Protein AF-A0A958C2W9-F1 (afdb_monomer_lite)

Radius of gyration: 27.63 Å; chains: 1; bounding box: 31×66×69 Å

Foldseek 3Di:
DDDDDDPDDDPPDDDDDPPDPPPDPDPDPVVVVVVLVPDDPVVNVVVVVVVVVVVLCVQLVVLCVVCVPDDPVVSVVVSVVVVVVVVVPDPDD

Secondary structure (DSSP, 8-state):
--------S-----------------SS-HHHHHHHHTS-HHHHHHHHHHHHHHHHHHHHHHHHHH-TTS-HHHHHHHHHHHHHHHHHT----

Sequence (93 aa):
MTYKSMFRDKAMSDPIRSSEPTFRFDPVDIDQVRLLLNLSPGERIRVMLDAQALAKGLIMGRLRRQYPDLPLEELGLKFIQEIERGKQTRPGP

Structure (mmCIF, N/CA/C/O backbone):
data_AF-A0A958C2W9-F1
#
_entry.id   AF-A0A958C2W9-F1
#
loop_
_atom_site.group_PDB
_atom_site.id
_atom_site.type_symbol
_atom_site.label_atom_id
_atom_site.label_alt_id
_atom_site.label_comp_id
_atom_site.label_asym_id
_atom_site.label_entity_id
_atom_site.label_seq_id
_atom_site.pdbx_PDB_ins_code
_atom_site.Cartn_x
_atom_site.Cartn_y
_atom_site.Cartn_z
_atom_site.occupancy
_atom_site.B_iso_or_equiv
_atom_si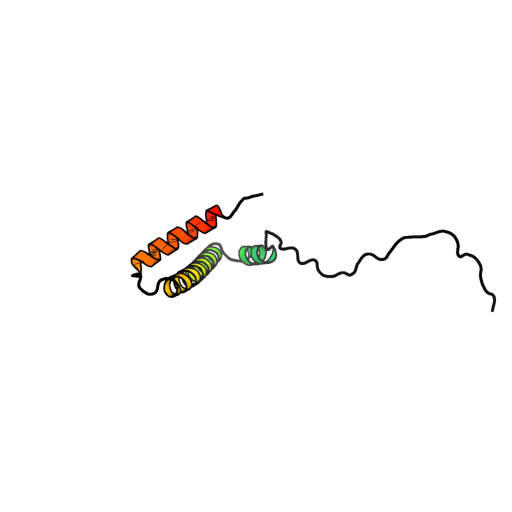te.auth_seq_id
_atom_site.auth_comp_id
_atom_site.auth_asym_id
_atom_site.auth_atom_id
_atom_site.pdbx_PDB_model_num
ATOM 1 N N . MET A 1 1 ? -11.047 -54.660 -54.361 1.00 46.69 1 MET A N 1
ATOM 2 C CA . MET A 1 1 ? -11.579 -55.536 -53.295 1.00 46.69 1 MET A CA 1
ATOM 3 C C . MET A 1 1 ? -10.544 -56.616 -53.008 1.00 46.69 1 MET A C 1
ATOM 5 O O . MET A 1 1 ? -10.502 -57.547 -53.788 1.00 46.69 1 MET A O 1
ATOM 9 N N . THR A 1 2 ? -9.733 -56.487 -51.949 1.00 41.06 2 THR A N 1
ATOM 10 C CA . THR A 1 2 ? -9.221 -57.639 -51.173 1.00 41.06 2 THR A CA 1
ATOM 11 C C . THR A 1 2 ? -8.905 -57.169 -49.756 1.00 41.06 2 THR A C 1
ATOM 13 O O . THR A 1 2 ? -8.199 -56.189 -49.544 1.00 41.06 2 THR A O 1
ATOM 16 N N . TYR A 1 3 ? -9.520 -57.861 -48.809 1.00 35.47 3 TYR A N 1
ATOM 17 C CA . TYR A 1 3 ? -9.504 -57.667 -47.369 1.00 35.47 3 TYR A CA 1
ATOM 18 C C . TYR A 1 3 ? -8.210 -58.212 -46.728 1.00 35.47 3 TYR A C 1
ATOM 20 O O . TYR A 1 3 ? -7.776 -59.305 -47.069 1.00 35.47 3 TYR A O 1
ATOM 28 N N . LYS A 1 4 ? -7.742 -57.525 -45.675 1.00 41.72 4 LYS A N 1
ATOM 29 C CA . LYS A 1 4 ? -7.347 -58.138 -44.389 1.00 41.72 4 LYS A CA 1
ATOM 30 C C . LYS A 1 4 ? -6.082 -59.021 -44.372 1.00 41.72 4 LYS A C 1
ATOM 32 O O . LYS A 1 4 ? -6.172 -60.239 -44.445 1.00 41.72 4 LYS A O 1
ATOM 37 N N . SER A 1 5 ? -4.939 -58.429 -44.027 1.00 43.31 5 SER A N 1
ATOM 38 C CA . SER A 1 5 ? -4.012 -59.023 -43.049 1.00 43.31 5 SER A CA 1
ATOM 39 C C . SER A 1 5 ? -3.067 -57.957 -42.487 1.00 43.31 5 SER A C 1
ATOM 41 O O . SER A 1 5 ? -2.807 -56.953 -43.135 1.00 43.31 5 SER A O 1
ATOM 43 N N . MET A 1 6 ? -2.579 -58.200 -41.271 1.00 39.09 6 MET A N 1
ATOM 44 C CA . MET A 1 6 ? -1.670 -57.359 -40.475 1.00 39.09 6 MET A CA 1
ATOM 45 C C . MET A 1 6 ? -2.320 -56.305 -39.569 1.00 39.09 6 MET A C 1
ATOM 47 O O . MET A 1 6 ? -1.862 -55.176 -39.459 1.00 39.09 6 MET A O 1
ATOM 51 N N . PHE A 1 7 ? -3.317 -56.735 -38.792 1.00 45.22 7 PHE A N 1
ATOM 52 C CA . PHE A 1 7 ? -3.320 -56.369 -37.373 1.00 45.22 7 PHE A CA 1
ATOM 53 C C . PHE A 1 7 ? -2.569 -57.449 -36.596 1.00 45.22 7 PHE A C 1
ATOM 55 O O . PHE A 1 7 ? -3.143 -58.481 -36.248 1.00 45.22 7 PHE A O 1
ATOM 62 N N . ARG A 1 8 ? -1.288 -57.211 -36.326 1.00 46.50 8 ARG A N 1
ATOM 63 C CA . ARG A 1 8 ? -0.654 -57.652 -35.085 1.00 46.50 8 ARG A CA 1
ATOM 64 C C . ARG A 1 8 ? 0.585 -56.799 -34.847 1.00 46.50 8 ARG A C 1
ATOM 66 O O . ARG A 1 8 ? 1.357 -56.567 -35.766 1.00 46.50 8 ARG A O 1
ATOM 73 N N . ASP A 1 9 ? 0.717 -56.361 -33.603 1.00 45.34 9 ASP A N 1
ATOM 74 C CA . ASP A 1 9 ? 1.953 -55.866 -32.996 1.00 45.34 9 ASP A CA 1
ATOM 75 C C . ASP A 1 9 ? 2.296 -54.386 -33.198 1.00 45.34 9 ASP A C 1
ATOM 77 O O . ASP A 1 9 ? 3.356 -54.033 -33.700 1.00 45.34 9 ASP A O 1
ATOM 81 N N . LYS A 1 10 ? 1.449 -53.505 -32.650 1.00 43.66 10 LYS A N 1
ATOM 82 C CA . LYS A 1 10 ? 1.910 -52.626 -31.559 1.00 43.66 10 LYS A CA 1
ATOM 83 C C . LYS A 1 10 ? 0.723 -51.994 -30.841 1.00 43.66 10 LYS A C 1
ATOM 85 O O . LYS A 1 10 ? 0.130 -51.026 -31.305 1.00 43.66 10 LYS A O 1
ATOM 90 N N . ALA A 1 11 ? 0.405 -52.537 -29.672 1.00 50.03 11 ALA A N 1
ATOM 91 C CA . ALA A 1 11 ? -0.214 -51.756 -28.617 1.00 50.03 11 ALA A CA 1
ATOM 92 C C . ALA A 1 11 ? 0.757 -50.612 -28.275 1.00 50.03 11 ALA A C 1
ATOM 94 O O . ALA A 1 11 ? 1.718 -50.807 -27.535 1.00 50.03 11 ALA A O 1
ATOM 95 N N . MET A 1 12 ? 0.561 -49.446 -28.891 1.00 42.69 12 MET A N 1
ATOM 96 C CA . MET A 1 12 ? 1.141 -48.193 -28.427 1.00 42.69 12 MET A CA 1
ATOM 97 C C . MET A 1 12 ? -0.001 -47.425 -27.774 1.00 42.69 12 MET A C 1
ATOM 99 O O . MET A 1 12 ? -0.792 -46.747 -28.421 1.00 42.69 12 MET A O 1
ATOM 103 N N . SER A 1 13 ? -0.116 -47.726 -26.487 1.00 48.41 13 SER A N 1
ATOM 104 C CA . SER A 1 13 ? -0.872 -47.059 -25.438 1.00 48.41 13 SER A CA 1
ATOM 105 C C . SER A 1 13 ? -1.118 -45.566 -25.677 1.00 48.41 13 SER A C 1
ATOM 107 O O . SER A 1 13 ? -0.169 -44.790 -25.751 1.00 48.41 13 SER A O 1
ATOM 109 N N . ASP A 1 14 ? -2.406 -45.240 -25.703 1.00 49.56 14 ASP A N 1
ATOM 110 C CA . ASP A 1 14 ? -3.091 -44.046 -25.209 1.00 49.56 14 ASP A CA 1
ATOM 111 C C . ASP A 1 14 ? -2.696 -42.621 -25.664 1.00 49.56 14 ASP A C 1
ATOM 113 O O . ASP A 1 14 ? -1.524 -42.250 -25.762 1.00 49.56 14 ASP A O 1
ATOM 117 N N . PRO A 1 15 ? -3.713 -41.761 -25.894 1.00 46.66 15 PRO A N 1
ATOM 118 C CA . PRO A 1 15 ? -3.545 -40.396 -26.362 1.00 46.66 15 PRO A CA 1
ATOM 119 C C . PRO A 1 15 ? -3.240 -39.477 -25.175 1.00 46.66 15 PRO A C 1
ATOM 121 O O . PRO A 1 15 ? -4.079 -39.283 -24.300 1.00 46.66 15 PRO A O 1
ATOM 124 N N . ILE A 1 16 ? -2.070 -38.839 -25.147 1.00 53.38 16 ILE A N 1
ATOM 125 C CA . ILE A 1 16 ? -1.796 -37.775 -24.172 1.00 53.38 16 ILE A CA 1
ATOM 126 C C . ILE A 1 16 ? -1.517 -36.471 -24.910 1.00 53.38 16 ILE A C 1
ATOM 128 O O . ILE A 1 16 ? -0.379 -36.162 -25.252 1.00 53.38 16 ILE A O 1
ATOM 132 N N . ARG A 1 17 ? -2.583 -35.693 -25.125 1.00 51.03 17 ARG A N 1
ATOM 133 C CA . ARG A 1 17 ? -2.716 -34.330 -24.576 1.00 51.03 17 ARG A CA 1
ATOM 134 C C . ARG A 1 17 ? -4.021 -33.697 -25.051 1.00 51.03 17 ARG A C 1
ATOM 136 O O . ARG A 1 17 ? -4.075 -33.026 -26.075 1.00 51.03 17 ARG A O 1
ATOM 143 N N . SER A 1 18 ? -5.052 -33.826 -24.224 1.00 55.59 18 SER A N 1
ATOM 144 C CA . SER A 1 18 ? -5.925 -32.690 -23.946 1.00 55.59 18 SER A CA 1
ATOM 145 C C . SER A 1 18 ? -5.026 -31.522 -23.522 1.00 55.59 18 SER A C 1
ATOM 147 O O . SER A 1 18 ? -4.513 -31.503 -22.403 1.00 55.59 18 SER A O 1
ATOM 149 N N . SER A 1 19 ? -4.731 -30.590 -24.428 1.00 58.72 19 SER A N 1
ATOM 150 C CA . SER A 1 19 ? -3.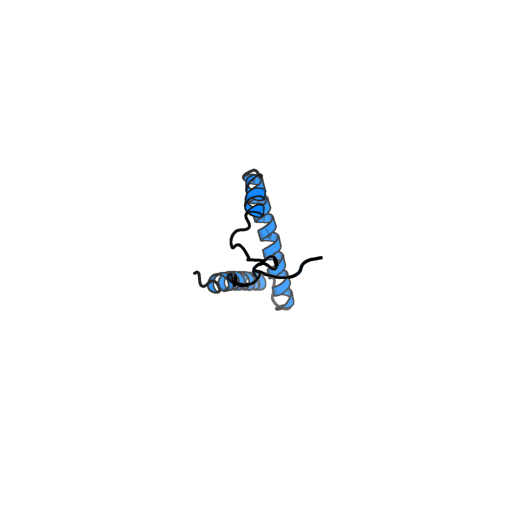976 -29.379 -24.096 1.00 58.72 19 SER A CA 1
ATOM 151 C C . SER A 1 19 ? -4.896 -28.384 -23.391 1.00 58.72 19 SER A C 1
ATOM 153 O O . SER A 1 19 ? -5.127 -27.281 -23.882 1.00 58.72 19 SER A O 1
ATOM 155 N N . GLU A 1 20 ? -5.471 -28.787 -22.260 1.00 61.56 20 GLU A N 1
ATOM 156 C CA . GLU A 1 20 ? -6.014 -27.805 -21.335 1.00 61.56 20 GLU A CA 1
ATOM 157 C C . GLU A 1 20 ? -4.827 -27.016 -20.774 1.00 61.56 20 GLU A C 1
ATOM 159 O O . GLU A 1 20 ? -3.848 -27.630 -20.322 1.00 61.56 20 GLU A O 1
ATOM 164 N N . PRO A 1 21 ? -4.843 -25.673 -20.846 1.00 62.62 21 PRO A N 1
ATOM 165 C CA . PRO A 1 21 ? -3.784 -24.877 -20.264 1.00 62.62 21 PRO A CA 1
ATOM 166 C C . PRO A 1 21 ? -3.800 -25.143 -18.765 1.00 62.62 21 PRO A C 1
ATOM 168 O O . PRO A 1 21 ? -4.707 -24.741 -18.039 1.00 62.62 21 PRO A O 1
ATOM 171 N N . THR A 1 22 ? -2.783 -25.857 -18.301 1.00 65.94 22 THR A N 1
ATOM 172 C CA . THR A 1 22 ? -2.518 -26.019 -16.881 1.00 65.94 22 THR A CA 1
ATOM 173 C C . THR A 1 22 ? -2.061 -24.645 -16.413 1.00 65.94 22 THR A C 1
ATOM 175 O O . THR A 1 22 ? -0.890 -24.297 -16.552 1.00 65.94 22 THR A O 1
ATOM 178 N N . PHE A 1 23 ? -3.006 -23.810 -15.971 1.00 61.97 23 PHE A N 1
ATOM 179 C CA . PHE A 1 23 ? -2.705 -22.494 -15.426 1.00 61.97 23 PHE A CA 1
ATOM 180 C C . PHE A 1 23 ? -1.920 -22.703 -14.133 1.00 61.97 23 PHE A C 1
ATOM 182 O O . PHE A 1 23 ? -2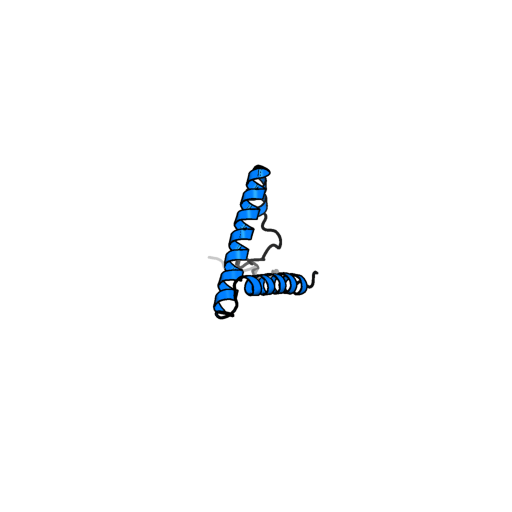.472 -22.930 -13.056 1.00 61.97 23 PHE A O 1
ATOM 189 N N . ARG A 1 24 ? -0.597 -22.718 -14.266 1.00 63.78 24 ARG A N 1
ATOM 190 C CA . ARG A 1 24 ? 0.326 -22.728 -13.148 1.00 63.78 24 ARG A CA 1
ATOM 191 C C . ARG A 1 24 ? 0.579 -21.272 -12.806 1.00 63.78 24 ARG A C 1
ATOM 193 O O . ARG A 1 24 ? 1.104 -20.542 -13.639 1.00 63.78 24 ARG A O 1
ATOM 200 N N . PHE A 1 25 ? 0.214 -20.868 -11.592 1.00 62.56 25 PHE A N 1
ATOM 201 C CA . PHE A 1 25 ? 0.717 -19.623 -11.027 1.00 62.56 25 PHE A CA 1
ATOM 202 C C . PHE A 1 25 ? 2.248 -19.711 -11.018 1.00 62.56 25 PHE A C 1
ATOM 204 O O . PHE A 1 25 ? 2.827 -20.453 -10.220 1.00 62.56 25 PHE A O 1
ATOM 211 N N . ASP A 1 26 ? 2.891 -19.024 -11.960 1.00 70.94 26 ASP A N 1
ATOM 212 C CA . ASP A 1 26 ? 4.323 -18.779 -11.891 1.00 70.94 26 ASP A CA 1
ATOM 213 C C . ASP A 1 26 ? 4.544 -17.834 -10.700 1.00 70.94 26 ASP A C 1
ATOM 215 O O . ASP A 1 26 ? 3.877 -16.797 -10.623 1.00 70.94 26 ASP A O 1
ATOM 219 N N . PRO A 1 27 ? 5.407 -18.175 -9.726 1.00 70.62 27 PRO A N 1
ATOM 220 C CA . PRO A 1 27 ? 5.744 -17.247 -8.650 1.00 70.62 27 PRO A CA 1
ATOM 221 C C . PRO A 1 27 ? 6.327 -15.924 -9.171 1.00 70.62 27 PRO A C 1
ATOM 223 O O . PRO A 1 27 ? 6.321 -14.936 -8.436 1.00 70.62 27 PRO A O 1
ATOM 226 N N . VAL A 1 28 ? 6.824 -15.895 -10.413 1.00 80.50 28 VAL A N 1
ATOM 227 C CA . VAL A 1 28 ? 7.324 -14.696 -11.080 1.00 80.50 28 VAL A CA 1
ATOM 228 C C . VAL A 1 28 ? 6.515 -14.436 -12.347 1.00 80.50 28 VAL A C 1
ATOM 230 O O . VAL A 1 28 ? 6.595 -15.169 -13.326 1.00 80.50 28 VAL A O 1
ATOM 233 N N . ASP A 1 29 ? 5.782 -13.327 -12.363 1.00 83.75 29 ASP A N 1
ATOM 234 C CA . ASP A 1 29 ? 5.137 -12.842 -13.580 1.00 83.75 29 ASP A CA 1
ATOM 235 C C . ASP A 1 29 ? 6.194 -12.212 -14.508 1.00 83.75 29 ASP A C 1
ATOM 237 O O . ASP A 1 29 ? 6.616 -11.064 -14.338 1.00 83.75 29 ASP A O 1
ATOM 241 N N . ILE A 1 30 ? 6.676 -13.004 -15.470 1.00 85.69 30 ILE A N 1
ATOM 242 C CA . ILE A 1 30 ? 7.727 -12.603 -16.416 1.00 85.69 30 ILE A CA 1
ATOM 243 C C . ILE A 1 30 ? 7.290 -11.419 -17.284 1.00 85.69 30 ILE A C 1
ATOM 245 O O . ILE A 1 30 ? 8.121 -10.571 -17.627 1.00 85.69 30 ILE A O 1
ATOM 249 N N . ASP A 1 31 ? 6.008 -11.329 -17.627 1.00 88.44 31 ASP A N 1
ATOM 250 C CA . ASP A 1 31 ? 5.501 -10.232 -18.446 1.00 88.44 31 ASP A CA 1
ATOM 251 C C . ASP A 1 31 ? 5.454 -8.939 -17.631 1.00 88.44 31 ASP A C 1
ATOM 253 O O . ASP A 1 31 ? 5.918 -7.898 -18.104 1.00 88.44 31 ASP A O 1
ATOM 257 N N . GLN A 1 32 ? 5.054 -9.016 -16.360 1.00 84.56 32 GLN A N 1
ATOM 258 C CA . GLN A 1 32 ? 5.165 -7.894 -15.431 1.00 84.56 32 GLN A CA 1
ATOM 259 C C . GLN A 1 32 ? 6.621 -7.435 -15.247 1.00 84.56 32 GLN A C 1
ATOM 261 O O . GLN A 1 32 ? 6.892 -6.231 -15.238 1.00 84.56 32 GLN A O 1
ATOM 266 N N . VAL A 1 33 ? 7.581 -8.362 -15.139 1.00 85.31 33 VAL A N 1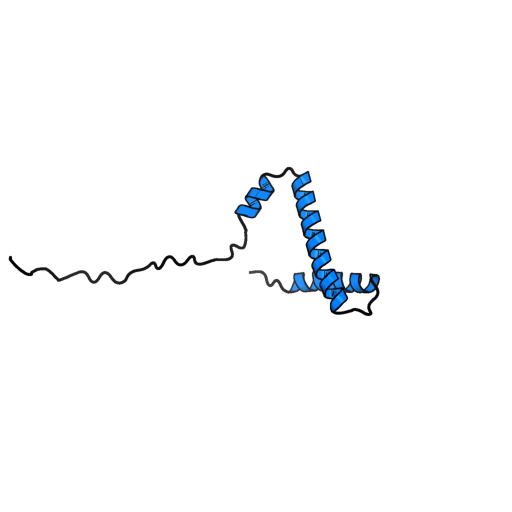
ATOM 267 C CA . VAL A 1 33 ? 9.013 -8.018 -15.048 1.00 85.31 33 VAL A CA 1
ATOM 268 C C . VAL A 1 33 ? 9.472 -7.269 -16.299 1.00 85.31 33 VAL A C 1
ATOM 270 O O . VAL A 1 33 ? 10.120 -6.229 -16.184 1.00 85.31 33 VAL A O 1
ATOM 273 N N . ARG A 1 34 ? 9.107 -7.743 -17.494 1.00 89.44 34 ARG A N 1
ATOM 274 C CA . ARG A 1 34 ? 9.452 -7.077 -18.760 1.00 89.44 34 ARG A CA 1
ATOM 275 C C . ARG A 1 34 ? 8.865 -5.672 -18.848 1.00 89.44 34 ARG A C 1
ATOM 277 O O . ARG A 1 34 ? 9.578 -4.744 -19.227 1.00 89.44 34 ARG A O 1
ATOM 284 N N . LEU A 1 35 ? 7.602 -5.500 -18.457 1.00 86.31 35 LEU A N 1
ATOM 285 C CA . LEU A 1 35 ? 6.949 -4.191 -18.422 1.00 86.31 35 LEU A CA 1
ATOM 286 C C . LEU A 1 35 ? 7.684 -3.222 -17.486 1.00 86.31 35 LEU A C 1
ATOM 288 O O . LEU A 1 35 ? 7.941 -2.083 -17.867 1.00 86.31 35 LEU A O 1
ATOM 292 N N . LEU A 1 36 ? 8.094 -3.679 -16.299 1.00 86.12 36 LEU A N 1
ATOM 293 C CA . LEU A 1 36 ? 8.847 -2.859 -15.345 1.00 86.12 36 LEU A CA 1
ATOM 294 C C . LEU A 1 36 ? 10.277 -2.540 -15.811 1.00 86.12 36 LEU A C 1
ATOM 296 O O . LEU A 1 36 ? 10.801 -1.466 -15.500 1.00 86.12 36 LEU A O 1
ATOM 300 N N . LEU A 1 37 ? 10.930 -3.442 -16.551 1.00 89.00 37 LEU A N 1
ATOM 301 C CA . LEU A 1 37 ? 12.271 -3.204 -17.100 1.00 89.00 37 LEU A CA 1
ATOM 302 C C . LEU A 1 37 ? 12.282 -2.112 -18.176 1.00 89.00 37 LEU A C 1
ATOM 304 O O . LEU A 1 37 ? 13.275 -1.394 -18.281 1.00 89.00 37 LEU A O 1
ATOM 308 N N . ASN A 1 38 ? 11.179 -1.943 -18.908 1.00 92.00 38 ASN A N 1
ATOM 309 C CA . ASN A 1 38 ? 11.035 -0.898 -19.927 1.00 92.00 38 ASN A CA 1
ATOM 310 C C . ASN A 1 38 ? 10.837 0.511 -19.344 1.00 92.00 38 ASN A C 1
ATOM 312 O O . ASN A 1 38 ? 10.917 1.492 -20.080 1.00 92.00 38 ASN A O 1
ATOM 316 N N . LEU A 1 39 ? 10.586 0.626 -18.039 1.00 92.12 39 LEU A N 1
ATOM 317 C CA . LEU A 1 39 ? 10.453 1.905 -17.348 1.00 92.12 39 LEU A CA 1
ATOM 318 C C . LEU A 1 39 ? 11.821 2.462 -16.938 1.00 92.12 39 LEU A C 1
ATOM 320 O O . LEU A 1 39 ? 12.740 1.721 -16.573 1.00 92.12 39 LEU A O 1
ATOM 324 N N . SER A 1 40 ? 11.947 3.786 -16.896 1.00 94.94 40 SER A N 1
ATOM 325 C CA . SER A 1 40 ? 13.075 4.431 -16.223 1.00 94.94 40 SER A CA 1
ATOM 326 C C . SER A 1 40 ? 13.062 4.123 -14.713 1.00 94.94 40 SER A C 1
ATOM 328 O O . SER A 1 40 ? 12.019 3.787 -14.141 1.00 94.94 40 SER A O 1
ATOM 330 N N . PRO A 1 41 ? 14.200 4.264 -14.005 1.00 89.69 41 PRO A N 1
ATOM 331 C CA . PRO A 1 41 ? 14.235 4.086 -12.553 1.00 89.69 41 PRO A CA 1
ATOM 332 C C . PRO A 1 41 ? 13.200 4.936 -11.797 1.00 89.69 41 PRO A C 1
ATOM 334 O O . PRO A 1 41 ? 12.574 4.443 -10.861 1.00 89.69 41 PRO A O 1
ATOM 337 N N . GLY A 1 42 ? 12.983 6.187 -12.221 1.00 93.56 42 GLY A N 1
ATOM 338 C CA . GLY A 1 42 ? 12.000 7.079 -11.598 1.00 93.56 42 GLY A CA 1
ATOM 339 C C . GLY A 1 42 ? 10.558 6.616 -11.810 1.00 93.56 42 GLY A C 1
ATOM 340 O O . GLY A 1 42 ? 9.751 6.655 -10.882 1.00 93.56 42 GLY A O 1
ATOM 341 N N . GLU A 1 43 ? 10.238 6.115 -13.002 1.00 94.12 43 GLU A N 1
ATOM 342 C CA . GLU A 1 43 ? 8.913 5.567 -13.312 1.00 94.12 43 GLU A CA 1
ATOM 343 C C . GLU A 1 43 ? 8.637 4.274 -12.545 1.00 94.12 43 GLU A C 1
ATOM 345 O O . GLU A 1 43 ? 7.533 4.103 -12.033 1.00 94.12 43 GLU A O 1
ATOM 350 N N . ARG A 1 44 ? 9.641 3.403 -12.369 1.00 90.38 44 ARG A N 1
ATOM 351 C CA . ARG A 1 44 ? 9.504 2.218 -11.507 1.00 90.38 44 ARG A CA 1
ATOM 352 C C . ARG A 1 44 ? 9.144 2.593 -10.072 1.00 90.38 44 ARG A C 1
ATOM 354 O O . ARG A 1 44 ? 8.235 1.996 -9.501 1.00 90.38 44 ARG A O 1
ATOM 361 N N . ILE A 1 45 ? 9.824 3.591 -9.502 1.00 92.56 45 ILE A N 1
ATOM 362 C CA . ILE A 1 45 ? 9.521 4.085 -8.150 1.00 92.56 45 ILE A CA 1
ATOM 363 C C . ILE A 1 45 ? 8.090 4.618 -8.092 1.00 92.56 45 ILE A C 1
ATOM 365 O O . ILE A 1 45 ? 7.357 4.280 -7.168 1.00 92.56 45 ILE A O 1
ATOM 369 N N . ARG A 1 46 ? 7.668 5.404 -9.090 1.00 95.50 46 ARG A N 1
ATOM 370 C CA . ARG A 1 46 ? 6.299 5.930 -9.154 1.00 95.50 46 ARG A CA 1
ATOM 371 C C . ARG A 1 46 ? 5.261 4.808 -9.179 1.00 95.50 46 ARG A C 1
ATOM 373 O O . ARG A 1 46 ? 4.372 4.812 -8.340 1.00 95.50 46 ARG A O 1
ATOM 380 N N . VAL A 1 47 ? 5.435 3.807 -10.044 1.00 93.12 47 VAL A N 1
ATOM 381 C CA . VAL A 1 47 ? 4.537 2.641 -10.114 1.00 93.12 47 VAL A CA 1
ATOM 382 C C . VAL A 1 47 ? 4.476 1.897 -8.777 1.00 93.12 47 VAL A C 1
ATOM 384 O O . VAL A 1 47 ? 3.394 1.514 -8.336 1.00 93.12 47 VAL A O 1
ATOM 387 N N . MET A 1 48 ? 5.612 1.718 -8.094 1.00 91.19 48 MET A N 1
ATOM 388 C CA . MET A 1 48 ? 5.629 1.093 -6.767 1.00 91.19 48 MET A CA 1
ATOM 389 C C . MET A 1 48 ? 4.890 1.925 -5.713 1.00 91.19 48 MET A C 1
ATOM 391 O O . MET A 1 48 ? 4.154 1.357 -4.906 1.00 91.19 48 MET A O 1
ATOM 395 N N . LEU A 1 49 ? 5.059 3.249 -5.718 1.00 96.31 49 LEU A N 1
ATOM 396 C CA . LEU A 1 49 ? 4.361 4.153 -4.800 1.00 96.31 49 LEU A CA 1
ATOM 397 C C . LEU A 1 49 ? 2.850 4.161 -5.057 1.00 96.31 49 LEU A C 1
ATOM 399 O O . LEU A 1 49 ? 2.074 4.103 -4.103 1.00 96.31 49 LEU A O 1
ATOM 403 N N . ASP A 1 50 ? 2.430 4.155 -6.322 1.00 96.00 50 ASP A N 1
ATOM 404 C CA . ASP A 1 50 ? 1.018 4.087 -6.709 1.00 96.00 50 ASP A CA 1
ATOM 405 C C . ASP A 1 50 ? 0.394 2.752 -6.275 1.00 96.00 50 ASP A C 1
ATOM 407 O O . ASP A 1 50 ? -0.676 2.721 -5.660 1.00 96.00 50 ASP A O 1
ATOM 411 N N . ALA A 1 51 ? 1.101 1.640 -6.503 1.00 93.38 51 ALA A N 1
ATOM 412 C CA . ALA A 1 51 ? 0.681 0.322 -6.037 1.00 93.38 51 ALA A CA 1
ATOM 413 C C . ALA A 1 51 ? 0.575 0.265 -4.503 1.00 93.38 51 ALA A C 1
ATOM 415 O O . ALA A 1 51 ? -0.394 -0.275 -3.961 1.00 93.38 51 ALA A O 1
ATOM 416 N N . GLN A 1 52 ? 1.532 0.861 -3.785 1.00 94.56 52 GLN A N 1
ATOM 417 C CA . GLN A 1 52 ? 1.499 0.950 -2.326 1.00 94.56 52 GLN A CA 1
ATOM 418 C C . GLN A 1 52 ? 0.313 1.791 -1.835 1.00 94.56 52 GLN A C 1
ATOM 420 O O . GLN A 1 52 ? -0.353 1.405 -0.870 1.00 94.56 52 GLN A O 1
ATOM 425 N N . ALA A 1 53 ? 0.025 2.919 -2.489 1.00 96.88 53 ALA A N 1
ATOM 426 C CA . ALA A 1 53 ? -1.109 3.773 -2.158 1.00 96.88 53 ALA A CA 1
ATOM 427 C C . ALA A 1 53 ? -2.442 3.035 -2.352 1.00 96.88 53 ALA A C 1
ATOM 429 O O . ALA A 1 53 ? -3.292 3.066 -1.458 1.00 96.88 53 ALA A O 1
ATOM 430 N N . LEU A 1 54 ? -2.592 2.301 -3.461 1.00 96.44 54 LEU A N 1
ATOM 431 C CA . LEU A 1 54 ? -3.758 1.456 -3.720 1.00 96.44 54 LEU A CA 1
ATOM 432 C C . LEU A 1 54 ? -3.916 0.372 -2.647 1.00 96.44 54 LEU A C 1
ATOM 434 O O . LEU A 1 54 ? -4.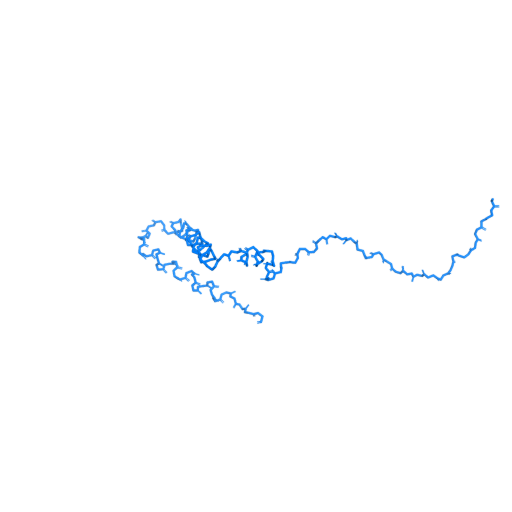981 0.257 -2.037 1.00 96.44 54 LEU A O 1
ATOM 438 N N . ALA A 1 55 ? -2.855 -0.392 -2.372 1.00 95.31 55 ALA A N 1
ATOM 439 C CA . ALA A 1 55 ? -2.881 -1.455 -1.370 1.00 95.31 55 ALA A CA 1
ATOM 440 C C . ALA A 1 55 ? -3.254 -0.914 0.019 1.00 95.31 55 ALA A C 1
ATOM 442 O O . ALA A 1 55 ? -4.135 -1.460 0.689 1.00 95.31 55 ALA A O 1
ATOM 443 N N . LYS A 1 56 ? -2.649 0.208 0.429 1.00 96.25 56 LYS A N 1
ATOM 444 C CA . LYS A 1 56 ? -2.990 0.896 1.679 1.00 96.25 56 LYS A CA 1
ATOM 445 C C . LYS A 1 56 ? -4.457 1.322 1.696 1.00 96.25 56 LYS A C 1
ATOM 447 O O . LYS A 1 56 ? -5.137 1.073 2.688 1.00 96.25 56 LYS A O 1
ATOM 452 N N . GLY A 1 57 ? -4.954 1.929 0.618 1.00 95.38 57 GLY A N 1
ATOM 453 C CA . GLY A 1 57 ? -6.344 2.372 0.502 1.00 95.38 57 GLY A CA 1
ATOM 454 C C . GLY A 1 57 ? -7.346 1.226 0.647 1.00 95.38 57 GLY A C 1
ATOM 455 O O . GLY A 1 57 ? -8.316 1.350 1.393 1.00 95.38 57 GLY A O 1
ATOM 456 N N . LEU A 1 58 ? -7.078 0.082 0.013 1.00 96.69 58 LEU A N 1
ATOM 457 C CA . LEU A 1 58 ? -7.915 -1.115 0.124 1.00 96.69 58 LEU A CA 1
ATOM 458 C C . LEU A 1 58 ? -7.943 -1.666 1.555 1.00 96.69 58 LEU A C 1
ATOM 460 O O . LEU A 1 58 ? -9.022 -1.928 2.094 1.00 96.69 58 LEU A O 1
ATOM 464 N N . ILE A 1 59 ? -6.776 -1.796 2.196 1.00 95.56 59 ILE A N 1
ATOM 465 C CA . ILE A 1 59 ? -6.684 -2.293 3.577 1.00 95.56 59 ILE A CA 1
ATOM 466 C C . ILE A 1 59 ? -7.390 -1.329 4.534 1.00 95.56 59 ILE A C 1
ATOM 468 O O . ILE A 1 59 ? -8.232 -1.758 5.322 1.00 95.56 59 ILE A O 1
ATOM 472 N N . MET A 1 60 ? -7.109 -0.028 4.438 1.00 95.94 60 MET A N 1
ATOM 473 C CA . MET A 1 60 ? -7.738 0.995 5.279 1.00 95.94 60 MET A CA 1
ATOM 474 C C . MET A 1 60 ? -9.252 1.058 5.060 1.00 95.94 60 MET A C 1
ATOM 476 O O . MET A 1 60 ? -10.008 1.143 6.024 1.00 95.94 60 MET A O 1
ATOM 480 N N . GLY A 1 61 ? -9.713 0.949 3.812 1.00 95.38 61 GLY A N 1
ATOM 481 C CA . GLY A 1 61 ? -11.135 0.916 3.479 1.00 95.38 61 GLY A CA 1
ATOM 482 C C . GLY A 1 61 ? -11.854 -0.303 4.063 1.00 95.38 61 GLY A C 1
ATOM 483 O O . GLY A 1 61 ? -12.999 -0.189 4.503 1.00 95.38 61 GLY A O 1
ATOM 484 N N . ARG A 1 62 ? -11.187 -1.462 4.118 1.00 96.06 62 ARG A N 1
ATOM 485 C CA . ARG A 1 62 ? -11.698 -2.655 4.811 1.00 96.06 62 ARG A CA 1
ATOM 486 C C . ARG A 1 62 ? -11.716 -2.453 6.327 1.00 96.06 62 ARG A C 1
ATOM 488 O O . ARG A 1 62 ? -12.737 -2.720 6.954 1.00 96.06 62 ARG A O 1
ATOM 495 N N . LEU A 1 63 ? -10.624 -1.952 6.910 1.00 96.31 63 LEU A N 1
ATOM 496 C CA . LEU A 1 63 ? -10.518 -1.713 8.354 1.00 96.31 63 LEU A CA 1
ATOM 497 C C . LEU A 1 63 ? -11.558 -0.705 8.846 1.00 96.31 63 LEU A C 1
ATOM 499 O O . LEU A 1 63 ? -12.175 -0.941 9.875 1.00 96.31 63 LEU A O 1
ATOM 503 N N . ARG A 1 64 ? -11.826 0.366 8.090 1.00 96.56 64 ARG A N 1
ATOM 504 C CA . ARG A 1 64 ? -12.857 1.354 8.438 1.00 96.56 64 ARG A CA 1
ATOM 505 C C . ARG A 1 64 ? -14.261 0.748 8.482 1.00 96.56 64 ARG A C 1
ATOM 507 O O . ARG A 1 64 ? -15.062 1.156 9.311 1.00 96.56 64 ARG A O 1
ATOM 514 N N . ARG A 1 65 ? -14.558 -0.227 7.614 1.00 95.94 65 ARG A N 1
ATOM 515 C CA . ARG A 1 65 ? -15.833 -0.965 7.647 1.00 95.94 65 ARG A CA 1
ATOM 516 C C . ARG A 1 65 ? -15.907 -1.940 8.819 1.00 95.94 65 ARG A C 1
ATOM 518 O O . ARG A 1 65 ? -16.972 -2.101 9.395 1.00 95.94 65 ARG A O 1
ATOM 525 N N . GLN A 1 66 ? -14.794 -2.594 9.150 1.00 96.38 66 GLN A N 1
ATOM 526 C CA . GLN A 1 66 ? -14.721 -3.536 10.269 1.00 96.38 66 GLN A CA 1
ATOM 527 C C . GLN A 1 66 ? -14.743 -2.830 11.633 1.00 96.38 66 GLN A C 1
ATOM 529 O O . GLN A 1 66 ? -15.255 -3.381 12.601 1.00 96.38 66 GLN A O 1
ATOM 534 N N . TYR A 1 67 ? -14.195 -1.618 11.694 1.00 96.50 67 TYR A N 1
ATOM 535 C CA . TYR A 1 67 ? -14.048 -0.817 12.901 1.00 96.50 67 TYR A CA 1
ATOM 536 C C . TYR A 1 67 ? -14.559 0.620 12.664 1.00 96.50 67 TYR A C 1
ATOM 538 O O . TYR A 1 67 ? -13.757 1.556 12.560 1.00 96.50 67 TYR A O 1
ATOM 546 N N . PRO A 1 68 ? -15.886 0.812 12.534 1.00 94.25 68 PRO A N 1
ATOM 547 C CA . PRO A 1 68 ? -16.474 2.114 12.204 1.00 94.25 68 PRO A CA 1
ATOM 548 C C . PRO A 1 68 ? -16.289 3.164 13.309 1.00 94.25 68 PRO A C 1
ATOM 550 O O . PRO A 1 68 ? -16.178 4.353 13.007 1.00 94.25 68 PRO A O 1
ATOM 553 N N . ASP A 1 69 ? -16.187 2.730 14.565 1.00 96.81 69 ASP A N 1
ATOM 554 C CA . ASP A 1 69 ? -16.093 3.622 15.728 1.00 96.81 69 ASP A CA 1
ATOM 555 C C . ASP A 1 69 ? -14.656 4.038 16.059 1.00 96.81 69 ASP A C 1
ATOM 557 O O . ASP A 1 69 ? -14.443 4.993 16.803 1.00 96.81 69 ASP A O 1
ATOM 561 N N . LEU A 1 70 ? -13.653 3.353 15.495 1.00 95.00 70 LEU A N 1
ATOM 562 C CA . LEU A 1 70 ? -12.256 3.670 15.781 1.00 95.00 70 LEU A CA 1
ATOM 563 C C . LEU A 1 70 ? -11.841 4.987 15.112 1.00 95.00 70 LEU A C 1
ATOM 565 O O . LEU A 1 70 ? -12.109 5.175 13.917 1.00 95.00 70 LEU A O 1
ATOM 569 N N . PRO A 1 71 ? -11.131 5.877 15.824 1.00 94.69 71 PRO A N 1
ATOM 570 C CA . PRO A 1 71 ? -10.548 7.064 15.218 1.00 94.69 71 PRO A CA 1
ATOM 571 C C . PRO A 1 71 ? -9.452 6.683 14.211 1.00 94.69 71 PRO A C 1
ATOM 573 O O . PRO A 1 71 ? -8.904 5.578 14.215 1.00 94.69 71 PRO A O 1
ATOM 576 N N . LEU A 1 72 ? -9.117 7.617 13.318 1.00 89.69 72 LEU A N 1
ATOM 577 C CA . LEU A 1 72 ? -8.182 7.366 12.216 1.00 89.69 72 LEU A CA 1
ATOM 578 C C . LEU A 1 72 ? -6.782 6.941 12.693 1.00 89.69 72 LEU A C 1
ATOM 580 O O . LEU A 1 72 ? -6.143 6.104 12.057 1.00 89.69 72 LEU A O 1
ATOM 584 N N . GLU A 1 73 ? -6.323 7.489 13.815 1.00 92.62 73 GLU A N 1
ATOM 585 C CA . GLU A 1 73 ? -5.031 7.163 14.428 1.00 92.62 73 GLU A CA 1
ATOM 586 C C . GLU A 1 73 ? -4.980 5.696 14.881 1.00 92.62 73 GLU A C 1
ATOM 588 O O . GLU A 1 73 ? -4.027 4.974 14.580 1.00 92.62 73 GLU A O 1
ATOM 593 N N . GLU A 1 74 ? -6.057 5.210 15.502 1.00 95.56 74 GLU A N 1
ATOM 594 C CA . GLU A 1 74 ? -6.185 3.815 15.936 1.00 95.56 74 GLU A CA 1
ATOM 595 C C . GLU A 1 74 ? -6.350 2.853 14.752 1.00 95.56 74 GLU A C 1
ATOM 597 O O . GLU A 1 74 ? -5.806 1.744 14.761 1.00 95.56 74 GLU A O 1
ATOM 602 N N . LEU A 1 75 ? -7.016 3.287 13.676 1.00 94.81 75 LEU A N 1
ATOM 603 C CA . LEU A 1 75 ? -7.032 2.542 12.413 1.00 94.81 75 LEU A CA 1
ATOM 604 C C . LEU A 1 75 ? -5.627 2.403 11.813 1.00 94.81 75 LEU A C 1
ATOM 606 O O . LEU A 1 75 ? -5.308 1.355 11.250 1.00 94.81 75 LEU A O 1
ATOM 610 N N . GLY A 1 76 ? -4.769 3.415 11.969 1.00 93.38 76 GLY A N 1
ATOM 611 C CA . GLY A 1 76 ? -3.357 3.346 11.589 1.00 93.38 76 GLY A CA 1
ATOM 612 C C . GLY A 1 76 ? -2.597 2.247 12.338 1.00 93.38 76 GLY A C 1
ATOM 613 O O . GLY A 1 76 ? -1.846 1.486 11.725 1.00 93.38 76 GLY A O 1
ATOM 614 N N . LEU A 1 77 ? -2.850 2.088 13.640 1.00 96.25 77 LEU A N 1
ATOM 615 C CA . LEU A 1 77 ? -2.272 0.996 14.433 1.00 96.25 77 LEU A CA 1
ATOM 616 C C . LEU A 1 77 ? -2.776 -0.375 13.962 1.00 96.25 77 LEU A C 1
ATOM 618 O O . LEU A 1 77 ? -1.990 -1.317 13.836 1.00 96.25 77 LEU A O 1
ATOM 622 N N . LYS A 1 78 ? -4.071 -0.488 13.639 1.00 95.75 78 LYS A N 1
ATOM 623 C CA . LYS A 1 78 ? -4.644 -1.717 13.065 1.00 95.75 78 LYS A CA 1
ATOM 624 C C . LYS A 1 78 ? -4.064 -2.056 11.697 1.00 95.75 78 LYS A C 1
ATOM 626 O O . LYS A 1 78 ? -3.820 -3.227 11.417 1.00 95.75 78 LYS A O 1
ATOM 631 N N . PHE A 1 79 ? -3.787 -1.053 10.870 1.00 95.88 79 PHE A N 1
ATOM 632 C CA . PHE A 1 79 ? -3.105 -1.247 9.595 1.00 95.88 79 PHE A CA 1
ATOM 633 C C . PHE A 1 79 ? -1.716 -1.865 9.781 1.00 95.88 79 PHE A C 1
ATOM 635 O O . PHE A 1 79 ? -1.403 -2.849 9.116 1.00 95.88 79 PHE A O 1
ATOM 642 N N . ILE A 1 80 ? -0.911 -1.351 10.717 1.00 95.50 80 ILE A N 1
ATOM 643 C CA . ILE A 1 80 ? 0.419 -1.911 11.010 1.00 95.50 80 ILE A CA 1
ATOM 644 C C . ILE A 1 80 ? 0.303 -3.373 11.467 1.00 95.50 80 ILE A C 1
ATOM 646 O O . ILE A 1 80 ? 1.020 -4.228 10.951 1.00 95.50 80 ILE A O 1
ATOM 650 N N . GLN A 1 81 ? -0.637 -3.679 12.369 1.00 94.75 81 GLN A N 1
ATOM 651 C CA . GLN A 1 81 ? -0.886 -5.054 12.831 1.00 94.75 81 GLN A CA 1
ATOM 652 C C . GLN A 1 81 ? -1.215 -6.005 11.671 1.00 94.75 81 GLN A C 1
ATOM 654 O O . GLN A 1 81 ? -0.726 -7.133 11.639 1.00 94.75 81 GLN A O 1
ATOM 659 N N . GLU A 1 82 ? -2.012 -5.552 10.703 1.00 92.94 82 GLU A N 1
ATOM 660 C CA . GLU A 1 82 ? -2.384 -6.360 9.542 1.00 92.94 82 GLU A CA 1
ATOM 661 C C . GLU A 1 82 ? -1.187 -6.650 8.624 1.00 92.94 82 GLU A C 1
ATOM 663 O O . GLU A 1 82 ? -1.025 -7.778 8.153 1.00 92.94 82 GLU A O 1
ATOM 668 N N . ILE A 1 83 ? -0.321 -5.657 8.399 1.00 92.75 83 ILE A N 1
ATOM 669 C CA . ILE A 1 83 ? 0.910 -5.845 7.622 1.00 92.75 83 ILE A CA 1
ATOM 670 C C . ILE A 1 83 ? 1.832 -6.859 8.307 1.00 92.75 83 ILE A C 1
ATOM 672 O O . ILE A 1 83 ? 2.355 -7.753 7.642 1.00 92.75 83 ILE A O 1
ATOM 676 N N . GLU A 1 84 ? 2.000 -6.766 9.628 1.00 92.94 84 GLU A N 1
ATOM 677 C CA . GLU A 1 84 ? 2.808 -7.726 10.390 1.00 92.94 84 GLU A CA 1
ATOM 678 C C . GLU A 1 84 ? 2.220 -9.141 10.342 1.00 92.94 84 GLU A C 1
ATOM 680 O O . GLU A 1 84 ? 2.945 -10.109 10.103 1.00 92.94 84 GLU A O 1
ATOM 685 N N . ARG A 1 85 ? 0.895 -9.274 10.457 1.00 90.25 85 ARG A N 1
ATOM 686 C CA . ARG A 1 85 ? 0.208 -10.564 10.312 1.00 90.25 85 ARG A CA 1
ATOM 687 C C . ARG A 1 85 ? 0.473 -11.201 8.946 1.00 90.25 85 ARG A C 1
ATOM 689 O O . ARG A 1 85 ? 0.755 -12.394 8.875 1.00 90.25 85 ARG A O 1
ATOM 696 N N . GLY A 1 86 ? 0.422 -10.414 7.870 1.00 85.94 86 GLY A N 1
ATOM 697 C CA . GLY A 1 86 ? 0.690 -10.889 6.509 1.00 85.94 86 GLY A CA 1
ATOM 698 C C . GLY A 1 86 ? 2.138 -11.334 6.268 1.00 85.94 86 GLY A C 1
ATOM 699 O O . GLY A 1 86 ? 2.385 -12.175 5.403 1.00 85.94 86 GLY A O 1
ATOM 700 N N . LYS A 1 87 ? 3.107 -10.813 7.033 1.00 84.56 87 LYS A N 1
ATOM 701 C CA . LYS A 1 87 ? 4.502 -11.287 6.987 1.00 84.56 87 LYS A CA 1
ATOM 702 C C . LYS A 1 87 ? 4.656 -12.672 7.617 1.00 84.56 87 LYS A C 1
ATOM 704 O O . LYS A 1 87 ? 5.460 -13.463 7.137 1.00 84.56 87 LYS A O 1
ATOM 709 N N . GLN A 1 88 ? 3.882 -12.966 8.663 1.00 79.38 88 GLN A N 1
ATOM 710 C CA . GLN A 1 88 ? 3.953 -14.227 9.411 1.00 79.38 88 GLN A CA 1
ATOM 711 C C . GLN A 1 88 ? 3.268 -15.399 8.693 1.00 79.38 88 GLN A C 1
ATOM 713 O O . GLN A 1 88 ? 3.651 -16.547 8.889 1.00 79.38 88 GLN A O 1
ATOM 718 N N . THR A 1 89 ? 2.276 -15.136 7.837 1.00 66.06 89 THR A N 1
ATOM 719 C CA . THR A 1 89 ? 1.540 -16.176 7.093 1.00 66.06 89 THR A CA 1
ATOM 720 C C . THR A 1 89 ? 2.283 -16.721 5.872 1.00 66.06 89 THR A C 1
ATOM 722 O O . THR A 1 89 ? 1.720 -17.530 5.136 1.00 66.06 89 THR A O 1
ATOM 725 N N . ARG A 1 90 ? 3.540 -16.321 5.650 1.00 57.56 90 ARG A N 1
ATOM 726 C CA . ARG A 1 90 ? 4.441 -16.970 4.694 1.00 57.56 90 ARG A CA 1
ATOM 727 C C . ARG A 1 90 ? 5.300 -18.012 5.424 1.00 57.56 90 ARG A C 1
ATOM 729 O O . ARG A 1 90 ? 6.381 -17.653 5.889 1.00 57.56 90 ARG A O 1
ATOM 736 N N . PRO A 1 91 ? 4.904 -19.296 5.502 1.00 50.81 91 PRO A N 1
ATOM 737 C CA . PRO A 1 91 ? 5.917 -20.335 5.506 1.00 50.81 91 PRO A CA 1
ATOM 738 C C . PRO A 1 91 ? 6.562 -20.277 4.117 1.00 50.81 91 PRO A C 1
ATOM 740 O O . PRO A 1 91 ? 5.879 -20.414 3.099 1.00 50.81 91 PRO A O 1
ATOM 743 N N . GLY A 1 92 ? 7.852 -19.955 4.057 1.00 53.62 92 GLY A N 1
ATOM 744 C CA . GLY A 1 92 ? 8.598 -20.159 2.820 1.00 53.62 92 GLY A CA 1
ATOM 745 C C . GLY A 1 92 ? 8.590 -21.648 2.446 1.00 53.62 92 GLY A C 1
ATOM 746 O O . GLY A 1 92 ? 8.402 -22.485 3.335 1.00 53.62 92 GLY A O 1
ATOM 747 N N . PRO A 1 93 ? 8.7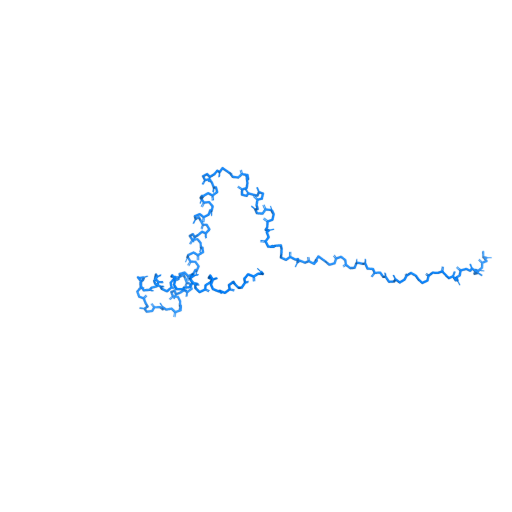70 -22.003 1.164 1.00 51.97 93 PRO A N 1
ATOM 748 C CA . PRO A 1 93 ? 9.472 -23.243 0.860 1.00 51.97 93 PRO A CA 1
ATOM 749 C C . PRO A 1 93 ? 10.887 -23.223 1.461 1.00 51.97 93 PRO A C 1
ATOM 751 O O . PRO A 1 93 ? 11.472 -22.117 1.572 1.00 51.97 93 PRO A O 1
#

pLDDT: mean 78.8, std 20.05, range [35.47, 96.88]